Protein AF-A0A6G2VN16-F1 (afdb_monomer_lite)

Structure (mmCIF, N/CA/C/O backbone):
data_AF-A0A6G2VN16-F1
#
_entry.id   AF-A0A6G2VN16-F1
#
loop_
_atom_site.group_PDB
_atom_site.id
_atom_site.type_symbol
_atom_site.label_atom_id
_atom_site.label_alt_id
_atom_site.label_comp_id
_atom_site.label_asym_id
_atom_site.label_entity_id
_atom_si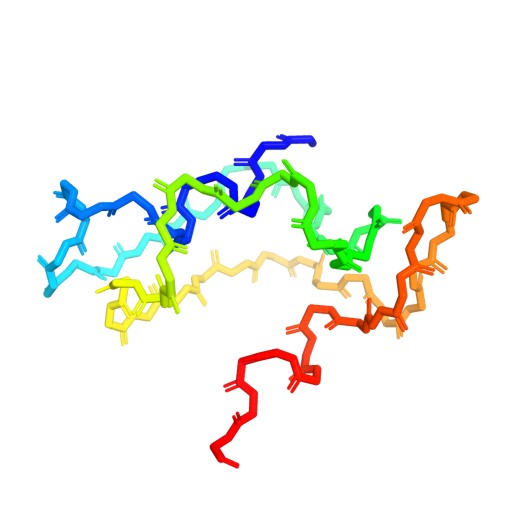te.label_seq_id
_atom_site.pdbx_PDB_ins_code
_atom_site.Cartn_x
_atom_site.Cartn_y
_atom_site.Cartn_z
_atom_site.occupancy
_atom_site.B_iso_or_equiv
_atom_site.auth_seq_id
_atom_site.auth_comp_id
_atom_site.auth_asym_id
_atom_site.auth_atom_id
_atom_site.pdbx_PDB_model_num
ATOM 1 N N . THR A 1 1 ? 9.048 6.919 -1.489 1.00 64.62 1 THR A N 1
ATOM 2 C CA . THR A 1 1 ? 9.537 6.570 -0.139 1.00 64.62 1 THR A CA 1
ATOM 3 C C . THR A 1 1 ? 8.403 6.813 0.846 1.00 64.62 1 THR A C 1
ATOM 5 O O . THR A 1 1 ? 7.569 7.659 0.544 1.00 64.62 1 THR A O 1
ATOM 8 N N . GLY A 1 2 ? 8.306 6.039 1.931 1.00 83.62 2 GLY A N 1
ATOM 9 C CA . GLY A 1 2 ? 7.298 6.225 2.994 1.00 83.62 2 GLY A CA 1
ATOM 10 C C . GLY A 1 2 ? 5.902 5.625 2.768 1.00 83.62 2 GLY A C 1
ATOM 11 O O . GLY A 1 2 ? 4.989 5.861 3.555 1.00 83.62 2 GLY A O 1
ATOM 12 N N . TYR A 1 3 ? 5.701 4.828 1.710 1.00 89.31 3 TYR A N 1
ATOM 13 C CA . TYR A 1 3 ? 4.430 4.105 1.552 1.00 89.31 3 TYR A CA 1
ATOM 14 C C . TYR A 1 3 ? 4.276 2.986 2.588 1.00 89.31 3 TYR A C 1
ATOM 16 O O . TYR A 1 3 ? 3.157 2.714 2.997 1.00 89.31 3 TYR A O 1
ATOM 24 N N . GLN A 1 4 ? 5.378 2.361 3.013 1.00 90.81 4 GLN A N 1
ATOM 25 C CA . GLN A 1 4 ? 5.372 1.299 4.017 1.00 90.81 4 GLN A CA 1
ATOM 26 C C . GLN A 1 4 ? 4.869 1.839 5.361 1.00 90.81 4 GLN A C 1
ATOM 28 O O . GLN A 1 4 ? 3.830 1.392 5.837 1.00 90.81 4 GLN A O 1
ATOM 33 N N . GLU A 1 5 ? 5.499 2.908 5.858 1.00 90.94 5 GLU A N 1
ATOM 34 C CA . GLU A 1 5 ? 5.067 3.657 7.046 1.00 90.94 5 GLU A CA 1
ATOM 35 C C . GLU A 1 5 ? 3.568 3.999 6.970 1.00 90.94 5 GLU A C 1
ATOM 37 O O . GLU A 1 5 ? 2.809 3.654 7.871 1.00 90.94 5 GLU A O 1
ATOM 42 N N . THR A 1 6 ? 3.106 4.550 5.836 1.00 91.38 6 THR A N 1
ATOM 43 C CA . THR A 1 6 ? 1.684 4.887 5.607 1.00 91.38 6 THR A CA 1
ATOM 44 C C . THR A 1 6 ? 0.756 3.670 5.709 1.00 91.38 6 THR A C 1
ATOM 46 O O . THR A 1 6 ? -0.330 3.763 6.274 1.00 91.38 6 THR A O 1
ATOM 49 N N . LEU A 1 7 ? 1.151 2.525 5.146 1.00 91.12 7 LEU A N 1
ATOM 50 C CA . LEU A 1 7 ? 0.352 1.296 5.167 1.00 91.12 7 LEU A CA 1
ATOM 51 C C . LEU A 1 7 ? 0.277 0.686 6.572 1.00 91.12 7 LEU A C 1
ATOM 53 O O . LEU A 1 7 ? -0.735 0.075 6.921 1.00 91.12 7 LEU A O 1
ATOM 57 N N . THR A 1 8 ? 1.329 0.870 7.367 1.00 91.94 8 THR A N 1
ATOM 58 C CA . THR A 1 8 ? 1.457 0.344 8.733 1.00 91.94 8 THR A CA 1
ATOM 59 C C . THR A 1 8 ? 1.056 1.329 9.832 1.00 91.94 8 THR A C 1
ATOM 61 O O . THR A 1 8 ? 1.085 0.953 11.001 1.00 91.94 8 THR A O 1
ATOM 64 N N . ASP A 1 9 ? 0.648 2.555 9.506 1.00 92.25 9 ASP A N 1
ATOM 65 C CA . ASP A 1 9 ? 0.215 3.546 10.495 1.00 92.25 9 ASP A CA 1
ATOM 66 C C . ASP A 1 9 ? -1.234 3.259 10.963 1.00 92.25 9 ASP A C 1
ATOM 68 O O . ASP A 1 9 ? -2.170 3.291 10.150 1.00 92.25 9 ASP A O 1
ATOM 72 N N . PRO A 1 10 ? -1.461 3.008 12.274 1.00 91.88 10 PRO A N 1
ATOM 73 C CA . PRO A 1 10 ? -2.792 2.773 12.841 1.00 91.88 10 PRO A CA 1
ATOM 74 C C . PRO A 1 10 ? -3.808 3.889 12.575 1.00 91.88 10 PRO A C 1
ATOM 76 O O . PRO A 1 10 ? -5.016 3.649 12.616 1.00 91.88 10 PRO A O 1
ATOM 79 N N . SER A 1 11 ? -3.345 5.105 12.286 1.00 92.31 11 SER A N 1
ATOM 80 C CA . SER A 1 11 ? -4.187 6.264 11.975 1.00 92.31 11 SER A CA 1
ATOM 81 C C . SER A 1 11 ? -5.030 6.072 10.710 1.00 92.31 11 SER A C 1
ATOM 83 O O . SER A 1 11 ? -6.053 6.743 10.556 1.00 92.31 11 SER A O 1
ATOM 85 N N . TYR A 1 12 ? -4.645 5.141 9.829 1.00 91.88 12 TYR A N 1
ATOM 86 C CA . TYR A 1 12 ? -5.384 4.794 8.612 1.00 91.88 12 TYR A CA 1
ATOM 87 C C . TYR A 1 12 ? -6.279 3.551 8.755 1.00 91.88 12 TYR A C 1
ATOM 89 O O . TYR A 1 12 ? -6.764 3.034 7.743 1.00 91.88 12 TYR A O 1
ATOM 97 N N . ASP A 1 13 ? -6.545 3.076 9.980 1.00 93.12 13 ASP A N 1
ATOM 98 C CA . ASP A 1 13 ? -7.488 1.972 10.204 1.00 93.12 13 ASP A CA 1
ATOM 99 C C . ASP A 1 13 ? -8.829 2.253 9.512 1.00 93.12 13 ASP A C 1
ATOM 101 O O . ASP A 1 13 ? -9.412 3.335 9.634 1.00 93.12 13 ASP A O 1
ATOM 105 N N . ARG A 1 14 ? -9.318 1.263 8.758 1.00 91.50 14 ARG A N 1
ATOM 106 C CA . ARG A 1 14 ? -10.570 1.336 7.980 1.00 91.50 14 ARG A CA 1
ATOM 107 C C . ARG A 1 14 ? -10.601 2.376 6.856 1.00 91.50 14 ARG A C 1
ATOM 109 O O . ARG A 1 14 ? -11.676 2.667 6.330 1.00 91.50 14 ARG A O 1
ATOM 116 N N . GLN A 1 15 ? -9.453 2.913 6.451 1.00 95.12 15 GLN A N 1
ATOM 117 C CA . GLN A 1 15 ? -9.364 3.878 5.355 1.00 95.12 15 GLN A CA 1
ATOM 118 C C . GLN A 1 15 ? -8.843 3.234 4.071 1.00 95.12 15 GLN A C 1
ATOM 120 O O . GLN A 1 15 ? -8.071 2.275 4.093 1.00 95.12 15 GLN A O 1
ATOM 125 N N . ILE A 1 16 ? -9.268 3.792 2.937 1.00 95.06 16 ILE A N 1
ATOM 126 C CA . ILE A 1 16 ? -8.658 3.520 1.636 1.00 95.06 16 ILE A CA 1
ATOM 127 C C . ILE A 1 16 ? -7.706 4.673 1.344 1.00 95.06 16 ILE A C 1
ATOM 129 O O . ILE A 1 16 ? -8.138 5.821 1.231 1.00 95.06 16 ILE A O 1
ATOM 133 N N . VAL A 1 17 ? -6.420 4.366 1.207 1.00 94.06 17 VAL A N 1
ATOM 134 C CA . VAL A 1 17 ? -5.393 5.368 0.922 1.00 94.06 17 VAL A CA 1
ATOM 135 C C . VAL A 1 17 ? -5.119 5.399 -0.579 1.00 94.06 17 VAL A C 1
ATOM 137 O O . VAL A 1 17 ? -4.912 4.363 -1.212 1.00 94.06 17 VAL A O 1
ATOM 140 N N . VAL A 1 18 ? -5.112 6.599 -1.160 1.00 94.75 18 VAL A N 1
ATOM 141 C CA . VAL A 1 18 ? -4.801 6.818 -2.578 1.00 94.75 18 VAL A CA 1
ATOM 142 C C . VAL A 1 18 ? -3.437 7.483 -2.683 1.00 94.75 18 VAL A C 1
ATOM 144 O O . VAL A 1 18 ? -3.255 8.621 -2.248 1.00 94.75 18 VAL A O 1
ATOM 147 N N . ALA A 1 19 ? -2.472 6.780 -3.270 1.00 92.75 19 ALA A N 1
ATOM 148 C CA . ALA A 1 19 ? -1.143 7.323 -3.484 1.00 92.75 19 ALA A CA 1
ATOM 149 C C . ALA A 1 19 ? -1.165 8.386 -4.590 1.00 92.75 19 ALA A C 1
ATOM 151 O O . ALA A 1 19 ? -1.621 8.141 -5.707 1.00 92.75 19 ALA A O 1
ATOM 152 N N . THR A 1 20 ? -0.629 9.570 -4.294 1.00 90.75 20 THR A N 1
ATOM 153 C CA . THR A 1 20 ? -0.435 10.630 -5.296 1.00 90.75 20 THR A CA 1
ATOM 154 C C . THR A 1 20 ? 0.867 10.457 -6.073 1.00 90.75 20 THR A C 1
ATOM 156 O O . THR A 1 20 ? 0.961 10.880 -7.226 1.00 90.75 20 THR A O 1
ATOM 159 N N . ALA A 1 21 ? 1.870 9.813 -5.467 1.00 87.94 21 ALA A N 1
ATOM 160 C CA . ALA A 1 21 ? 3.101 9.463 -6.155 1.00 87.94 21 ALA A CA 1
ATOM 161 C C . ALA A 1 21 ? 2.825 8.353 -7.190 1.00 87.94 21 ALA A C 1
ATOM 163 O O . ALA A 1 21 ? 2.176 7.358 -6.863 1.00 87.94 21 ALA A O 1
ATOM 164 N N . PRO A 1 22 ? 3.296 8.511 -8.442 1.00 83.25 22 PRO A N 1
ATOM 165 C CA . PRO A 1 22 ? 2.894 7.633 -9.536 1.00 83.25 22 PRO A CA 1
ATOM 166 C C . PRO A 1 22 ? 3.460 6.221 -9.395 1.00 83.25 22 PRO A C 1
ATOM 168 O O . PRO A 1 22 ? 2.747 5.271 -9.698 1.00 83.25 22 PRO A O 1
ATOM 171 N N . GLN A 1 23 ? 4.704 6.099 -8.924 1.00 87.56 23 GLN A N 1
ATOM 172 C CA . GLN A 1 23 ? 5.409 4.830 -8.782 1.00 87.56 23 GLN A CA 1
ATOM 173 C C . GLN A 1 23 ? 5.531 4.456 -7.304 1.00 87.56 23 GLN A C 1
ATOM 175 O O . GLN A 1 23 ? 6.184 5.165 -6.533 1.00 87.56 23 GLN A O 1
ATOM 180 N N . ILE A 1 24 ? 4.925 3.334 -6.922 1.00 93.62 24 ILE A N 1
ATOM 181 C CA . ILE A 1 24 ? 4.896 2.830 -5.542 1.00 93.62 24 ILE A CA 1
ATOM 182 C C . ILE A 1 24 ? 5.425 1.393 -5.504 1.00 93.62 24 ILE A C 1
ATOM 184 O O . ILE A 1 24 ? 5.258 0.659 -6.468 1.00 93.62 24 ILE A O 1
ATOM 188 N N . GLY A 1 25 ? 6.097 0.986 -4.422 1.00 90.62 25 GLY A N 1
ATOM 189 C CA . GLY A 1 25 ? 6.680 -0.360 -4.297 1.00 90.62 25 GLY A CA 1
ATOM 190 C C . GLY A 1 25 ? 8.116 -0.489 -4.819 1.00 90.62 25 GLY A C 1
ATOM 191 O O . GLY A 1 25 ? 8.738 -1.537 -4.677 1.00 90.62 25 GLY A O 1
ATOM 192 N N . ASN A 1 26 ? 8.686 0.571 -5.403 1.00 91.56 26 ASN A N 1
ATOM 193 C CA . ASN A 1 26 ? 10.027 0.540 -6.000 1.00 91.56 26 ASN A CA 1
ATOM 194 C C . ASN A 1 26 ? 11.149 0.261 -4.985 1.00 91.56 26 ASN A C 1
ATOM 196 O O . ASN A 1 26 ? 12.207 -0.242 -5.366 1.00 91.56 26 ASN A O 1
ATOM 200 N N . THR A 1 27 ? 10.921 0.551 -3.703 1.00 90.81 27 THR A N 1
ATOM 201 C CA . THR A 1 27 ? 11.858 0.250 -2.615 1.00 90.81 27 THR A CA 1
ATOM 202 C C . THR A 1 27 ? 11.639 -1.117 -1.967 1.00 90.81 27 THR A C 1
ATOM 204 O O . THR A 1 27 ? 12.420 -1.485 -1.096 1.00 90.81 27 THR A O 1
ATOM 207 N N . GLY A 1 28 ? 10.627 -1.877 -2.397 1.00 91.25 28 GLY A N 1
ATOM 208 C CA . GLY A 1 28 ? 10.228 -3.136 -1.764 1.00 91.25 28 GLY A CA 1
ATOM 209 C C . GLY A 1 28 ? 9.721 -2.952 -0.336 1.00 91.25 28 GLY A C 1
ATOM 210 O O . GLY A 1 28 ? 9.420 -1.838 0.089 1.00 91.25 28 GLY A O 1
ATOM 211 N N . TRP A 1 29 ? 9.618 -4.051 0.391 1.00 92.00 29 TRP A N 1
ATOM 212 C CA . TRP A 1 29 ? 9.284 -4.067 1.809 1.00 92.00 29 TRP A CA 1
ATOM 213 C C . TRP A 1 29 ? 10.491 -4.544 2.611 1.00 92.00 29 TRP A C 1
ATOM 215 O O . TRP A 1 29 ? 11.208 -5.457 2.180 1.00 92.00 29 TRP A O 1
ATOM 225 N N . ASN A 1 30 ? 10.726 -3.938 3.766 1.00 90.25 30 ASN A N 1
ATOM 226 C CA . ASN A 1 30 ? 11.747 -4.367 4.722 1.00 90.25 30 ASN A CA 1
ATOM 227 C C . ASN A 1 30 ? 11.155 -4.431 6.137 1.00 90.25 30 ASN A C 1
ATOM 229 O O . ASN A 1 30 ? 10.028 -4.016 6.332 1.00 90.25 30 ASN A O 1
ATOM 233 N N . ASP A 1 31 ? 11.879 -4.963 7.117 1.00 86.25 31 ASP A N 1
ATOM 234 C CA . ASP A 1 31 ? 11.322 -5.160 8.472 1.00 86.25 31 ASP A CA 1
ATOM 235 C C . ASP A 1 31 ? 11.651 -3.990 9.421 1.00 86.25 31 ASP A C 1
ATOM 237 O O . ASP A 1 31 ? 11.381 -4.063 10.616 1.00 86.25 31 ASP A O 1
ATOM 241 N N . GLU A 1 32 ? 12.329 -2.956 8.917 1.00 83.69 32 GLU A N 1
ATOM 242 C CA . GLU A 1 32 ? 12.848 -1.830 9.704 1.00 83.69 32 GLU A CA 1
ATOM 243 C C . GLU A 1 32 ? 11.986 -0.570 9.557 1.00 83.69 32 GLU A C 1
ATOM 245 O O . GLU A 1 32 ? 11.986 0.261 10.459 1.00 83.69 32 GLU A O 1
ATOM 250 N N . ASP A 1 33 ? 11.266 -0.432 8.440 1.00 81.69 33 ASP A N 1
ATOM 251 C CA . ASP A 1 33 ? 10.462 0.747 8.096 1.00 81.69 33 ASP A CA 1
ATOM 252 C C . ASP A 1 33 ? 8.951 0.548 8.414 1.00 81.69 33 ASP A C 1
ATOM 254 O O . ASP A 1 33 ? 8.103 1.274 7.892 1.00 81.69 33 ASP A O 1
ATOM 258 N N . ASP A 1 34 ? 8.604 -0.447 9.246 1.00 83.06 34 ASP A N 1
ATOM 259 C CA . ASP A 1 34 ? 7.240 -0.686 9.746 1.00 83.06 34 ASP A CA 1
ATOM 260 C C . ASP A 1 34 ? 6.939 0.214 10.964 1.00 83.06 34 ASP A C 1
ATOM 262 O O . ASP A 1 34 ? 7.581 0.096 12.007 1.00 83.06 34 ASP A O 1
ATOM 266 N N . GLU A 1 35 ? 5.906 1.061 10.880 1.00 82.50 35 GLU A N 1
ATOM 267 C CA . GLU A 1 35 ? 5.409 1.874 12.014 1.00 82.50 35 GLU A CA 1
ATOM 268 C C . GLU A 1 35 ? 4.593 1.040 13.016 1.00 82.50 35 GLU A C 1
ATOM 270 O O . GLU A 1 35 ? 4.355 1.433 14.161 1.00 82.50 35 GLU A O 1
ATOM 275 N N . SER A 1 36 ? 4.140 -0.145 12.602 1.00 83.81 36 SER A N 1
ATOM 276 C CA . SER A 1 36 ? 3.473 -1.092 13.487 1.00 83.81 36 SER A CA 1
ATOM 277 C C . SER A 1 36 ? 3.536 -2.524 12.962 1.00 83.81 36 SER A C 1
ATOM 279 O O . SER A 1 36 ? 3.921 -2.785 11.830 1.00 83.81 36 SER A O 1
ATOM 281 N N . ALA A 1 37 ? 3.091 -3.473 13.787 1.00 83.25 37 ALA A N 1
ATOM 282 C CA . ALA A 1 37 ? 3.183 -4.903 13.501 1.00 83.25 37 ALA A CA 1
ATOM 283 C C . ALA A 1 37 ? 2.288 -5.413 12.350 1.00 83.25 37 ALA A C 1
ATOM 285 O O . ALA A 1 37 ? 2.286 -6.616 12.089 1.00 83.25 37 ALA A O 1
ATOM 286 N N . ARG A 1 38 ? 1.464 -4.561 11.721 1.00 88.31 38 ARG A N 1
ATOM 287 C CA . ARG A 1 38 ? 0.582 -4.964 10.616 1.00 88.31 38 ARG A CA 1
ATOM 288 C C . ARG A 1 38 ? 0.204 -3.797 9.710 1.00 88.31 38 ARG A C 1
ATOM 290 O O . ARG A 1 38 ? 0.272 -2.638 10.106 1.00 88.31 38 ARG A O 1
ATOM 297 N N . ILE A 1 39 ? -0.326 -4.129 8.538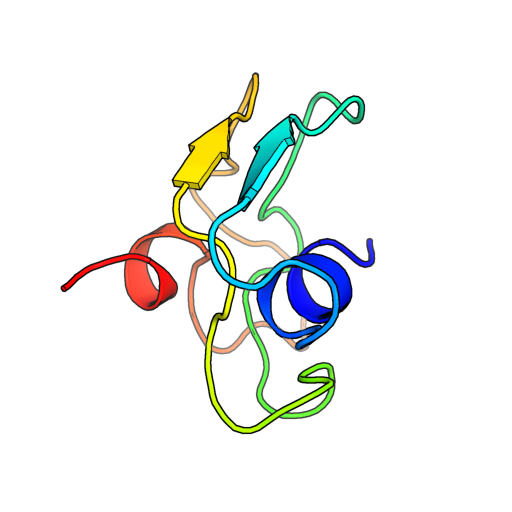 1.00 91.81 39 ILE A N 1
ATOM 298 C CA . ILE A 1 39 ? -1.003 -3.178 7.653 1.00 91.81 39 ILE A CA 1
ATOM 299 C C . ILE A 1 39 ? -2.380 -2.820 8.239 1.00 91.81 39 ILE A C 1
ATOM 301 O O . ILE A 1 39 ? -3.152 -3.705 8.620 1.00 91.81 39 ILE A O 1
ATOM 305 N N . TRP A 1 40 ? -2.688 -1.522 8.320 1.00 93.81 40 TRP A N 1
ATOM 306 C CA . TRP A 1 40 ? -3.949 -1.002 8.878 1.00 93.81 40 TRP A CA 1
ATOM 307 C C . TRP A 1 40 ? -4.940 -0.513 7.829 1.00 93.81 40 TRP A C 1
ATOM 309 O O . TRP A 1 40 ? -6.148 -0.514 8.081 1.00 93.81 40 TRP A O 1
ATOM 319 N N . VAL A 1 41 ? -4.459 -0.104 6.654 1.00 93.19 41 VAL A N 1
ATOM 320 C CA . VAL A 1 41 ? -5.347 0.359 5.585 1.00 93.19 41 VAL A CA 1
ATOM 321 C C . VAL A 1 41 ? -6.302 -0.758 5.160 1.00 93.19 41 VAL A C 1
ATOM 323 O O . VAL A 1 41 ? -5.940 -1.929 5.095 1.00 93.19 41 VAL A O 1
ATOM 326 N N . SER A 1 42 ? -7.537 -0.399 4.821 1.00 93.56 42 SER A N 1
ATOM 327 C CA . SER A 1 42 ? -8.498 -1.338 4.222 1.00 93.56 42 SER A CA 1
ATOM 328 C C . SER A 1 42 ? -8.349 -1.475 2.713 1.00 93.56 42 SER A C 1
ATOM 330 O O . SER A 1 42 ? -8.934 -2.370 2.110 1.00 93.56 42 SER A O 1
ATOM 332 N N . GLY A 1 43 ? -7.586 -0.583 2.091 1.00 91.81 43 GLY A N 1
ATOM 333 C CA . GLY A 1 43 ? -7.269 -0.657 0.678 1.00 91.81 43 GLY A CA 1
ATOM 334 C C . GLY A 1 43 ? -6.226 0.375 0.294 1.00 91.81 43 GLY A C 1
ATOM 335 O O . GLY A 1 43 ? -6.103 1.425 0.930 1.00 91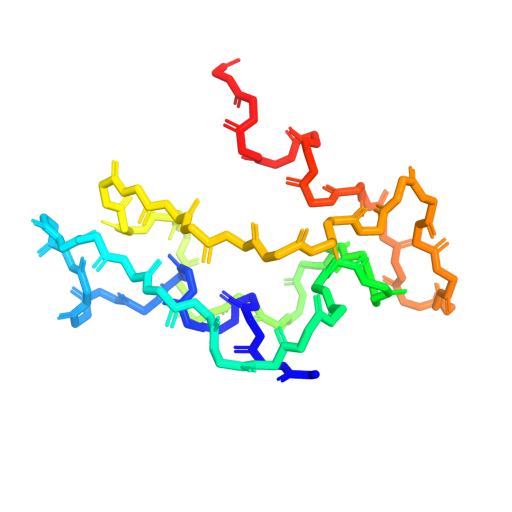.81 43 GLY A O 1
ATOM 336 N N . TYR A 1 44 ? -5.493 0.078 -0.773 1.00 93.81 44 TYR A N 1
ATOM 337 C CA . TYR A 1 44 ? -4.457 0.958 -1.285 1.00 93.81 44 TYR A CA 1
ATOM 338 C C . TYR A 1 44 ? -4.572 1.100 -2.799 1.00 93.81 44 TYR A C 1
ATOM 340 O O . TYR A 1 44 ? -4.568 0.111 -3.529 1.00 93.81 44 TYR A O 1
ATOM 348 N N . VAL A 1 45 ? -4.720 2.340 -3.270 1.00 93.75 45 VAL A N 1
ATOM 349 C CA . VAL A 1 45 ? -4.895 2.659 -4.691 1.00 93.75 45 VAL A CA 1
ATOM 350 C C . VAL A 1 45 ? -3.628 3.315 -5.210 1.00 93.75 45 VAL A C 1
ATOM 352 O O . VAL A 1 45 ? -3.226 4.382 -4.743 1.00 93.75 45 VAL A O 1
ATOM 355 N N . VAL A 1 46 ? -3.024 2.683 -6.211 1.00 92.69 46 VAL A N 1
ATOM 356 C CA . VAL A 1 46 ? -1.766 3.109 -6.825 1.00 92.69 46 VAL A CA 1
ATOM 357 C C . VAL A 1 46 ? -1.910 3.176 -8.338 1.00 92.69 46 VAL A C 1
ATOM 359 O O . VAL A 1 46 ? -2.662 2.410 -8.940 1.00 92.69 46 VAL A O 1
ATOM 362 N N . ARG A 1 47 ? -1.191 4.113 -8.961 1.00 92.25 47 ARG A N 1
ATOM 363 C CA . ARG A 1 47 ? -1.208 4.278 -10.419 1.00 92.25 47 ARG A CA 1
ATOM 364 C C . ARG A 1 47 ? -0.318 3.258 -11.127 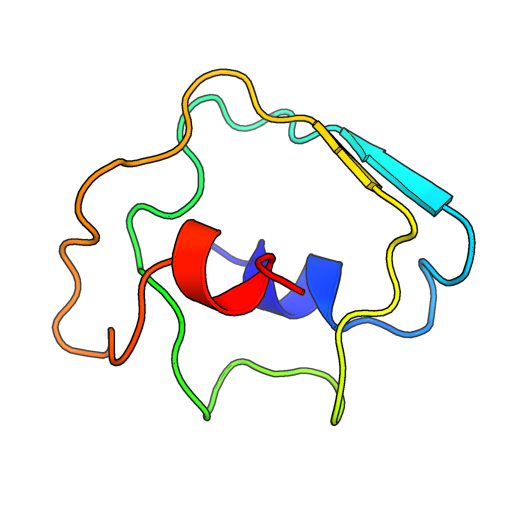1.00 92.25 47 ARG A C 1
ATOM 366 O O . ARG A 1 47 ? -0.751 2.681 -12.118 1.00 92.25 47 ARG A O 1
ATOM 373 N N . ASP A 1 48 ? 0.913 3.090 -10.651 1.00 91.31 48 ASP A N 1
ATOM 374 C CA . ASP A 1 48 ? 1.910 2.176 -11.213 1.00 91.31 48 ASP A CA 1
ATOM 375 C C . ASP A 1 48 ? 2.637 1.436 -10.072 1.00 91.31 48 ASP A C 1
ATOM 377 O O . ASP A 1 48 ? 3.596 1.967 -9.496 1.00 91.31 48 ASP A O 1
ATOM 381 N N . PRO A 1 49 ? 2.158 0.242 -9.672 1.00 90.00 49 PRO A N 1
ATOM 382 C CA . PR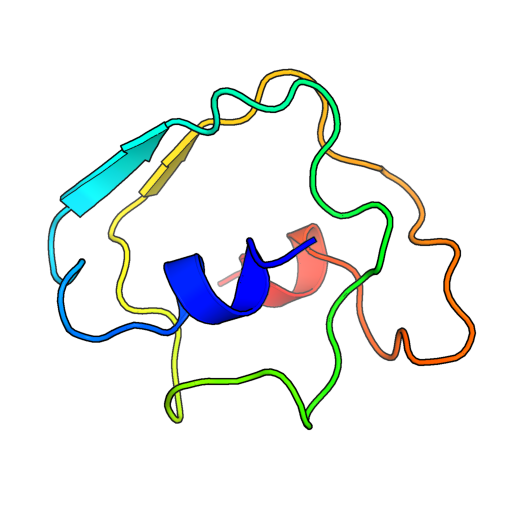O A 1 49 ? 2.877 -0.594 -8.723 1.00 90.00 49 PRO A CA 1
ATOM 383 C C . PRO A 1 49 ? 4.145 -1.151 -9.379 1.00 90.00 49 PRO A C 1
ATOM 385 O O . PRO A 1 49 ? 4.119 -1.733 -10.467 1.00 90.00 49 PRO A O 1
ATOM 388 N N . ALA A 1 50 ? 5.280 -0.982 -8.709 1.00 90.56 50 ALA A N 1
ATOM 389 C CA . ALA A 1 50 ? 6.550 -1.513 -9.165 1.00 90.56 50 ALA A CA 1
ATOM 390 C C . ALA A 1 50 ? 6.536 -3.043 -9.074 1.00 90.56 50 ALA A C 1
ATOM 392 O O . ALA A 1 50 ? 6.540 -3.613 -7.988 1.00 90.56 50 ALA A O 1
ATOM 393 N N . ARG A 1 51 ? 6.589 -3.701 -10.235 1.00 86.25 51 ARG A N 1
ATOM 394 C CA . ARG A 1 51 ? 6.595 -5.172 -10.341 1.00 86.25 51 ARG A CA 1
ATOM 395 C C . ARG A 1 51 ? 7.820 -5.826 -9.707 1.00 86.25 51 ARG A C 1
ATOM 397 O O . ARG A 1 51 ? 7.761 -6.974 -9.293 1.00 86.25 51 ARG A O 1
ATOM 404 N N . ILE A 1 52 ? 8.952 -5.127 -9.728 1.00 89.69 52 ILE A N 1
ATOM 405 C CA . ILE A 1 52 ? 10.220 -5.607 -9.182 1.00 89.69 52 ILE A CA 1
ATOM 406 C C . ILE A 1 52 ? 10.795 -4.477 -8.327 1.00 89.69 52 ILE A C 1
ATOM 408 O O . ILE A 1 52 ? 11.085 -3.404 -8.872 1.00 89.69 52 ILE A O 1
ATOM 412 N N . PRO A 1 53 ? 10.959 -4.678 -7.009 1.00 90.88 53 PRO A N 1
ATOM 413 C CA . PRO A 1 53 ? 11.626 -3.702 -6.166 1.00 90.88 53 PRO A CA 1
ATOM 414 C C . PRO A 1 53 ? 13.127 -3.679 -6.470 1.00 90.88 53 PRO A C 1
ATOM 416 O O . PRO A 1 53 ? 13.744 -4.711 -6.727 1.00 90.88 53 PRO A O 1
ATOM 419 N N . SER A 1 54 ? 13.732 -2.495 -6.422 1.00 89.00 54 SER A N 1
ATOM 420 C CA . SER A 1 54 ? 15.164 -2.304 -6.668 1.00 89.00 54 SER A CA 1
ATOM 421 C C . SER A 1 54 ? 15.764 -1.441 -5.565 1.00 89.00 54 SER A C 1
ATOM 423 O O . SER A 1 54 ? 16.042 -0.255 -5.748 1.00 89.00 54 SER A O 1
ATOM 425 N N . ASN A 1 55 ? 15.961 -2.050 -4.399 1.00 88.50 55 ASN A N 1
ATOM 426 C CA . ASN A 1 55 ? 16.610 -1.428 -3.254 1.00 88.50 55 ASN A CA 1
ATOM 427 C C . ASN A 1 55 ? 17.396 -2.489 -2.479 1.00 88.50 55 ASN A C 1
ATOM 429 O O . ASN A 1 55 ? 16.918 -3.603 -2.295 1.00 88.50 55 ASN A O 1
ATOM 433 N N . TRP A 1 56 ? 18.594 -2.141 -2.014 1.00 88.31 56 TRP A N 1
ATOM 434 C CA . TRP A 1 56 ? 19.462 -3.045 -1.257 1.00 88.31 56 TRP A CA 1
ATOM 435 C C . TRP A 1 56 ? 18.866 -3.482 0.094 1.00 88.31 56 TRP A C 1
ATOM 437 O O . TRP A 1 56 ? 19.273 -4.513 0.620 1.00 88.31 56 TRP A O 1
ATOM 447 N N . ARG A 1 57 ? 17.901 -2.727 0.640 1.00 87.88 57 ARG A N 1
ATOM 448 C CA . ARG A 1 57 ? 17.146 -3.071 1.859 1.00 87.88 57 ARG A CA 1
ATOM 449 C C . ARG A 1 57 ? 15.908 -3.932 1.586 1.00 87.88 57 ARG A C 1
ATOM 451 O O . ARG A 1 57 ? 15.318 -4.429 2.538 1.00 87.88 57 ARG A O 1
ATOM 458 N N . ALA A 1 58 ? 15.486 -4.098 0.329 1.00 89.69 58 ALA A N 1
ATOM 459 C CA . ALA A 1 58 ? 14.256 -4.819 0.005 1.00 89.69 58 ALA A CA 1
ATOM 460 C C . ALA A 1 58 ? 14.383 -6.311 0.346 1.00 89.69 58 ALA A C 1
ATOM 462 O O . ALA A 1 58 ? 15.279 -6.993 -0.153 1.00 89.69 58 ALA A O 1
ATOM 463 N N . LYS A 1 59 ? 13.457 -6.824 1.161 1.00 91.81 59 LYS A N 1
ATOM 464 C CA . LYS A 1 59 ? 13.333 -8.254 1.482 1.00 91.81 59 LYS A CA 1
ATOM 465 C C . LYS A 1 59 ? 12.174 -8.923 0.745 1.00 91.81 59 LYS A C 1
ATOM 467 O O . LYS A 1 59 ? 12.267 -10.104 0.429 1.00 91.81 59 LYS A O 1
ATOM 472 N N . ARG A 1 60 ? 11.094 -8.179 0.494 1.00 92.06 60 ARG A N 1
ATOM 473 C CA . ARG A 1 60 ? 9.844 -8.645 -0.136 1.00 92.06 60 ARG A CA 1
ATOM 474 C C . ARG A 1 60 ? 9.330 -7.602 -1.135 1.00 92.06 60 ARG A C 1
ATOM 476 O O . ARG A 1 60 ? 9.774 -6.448 -1.099 1.00 92.06 60 ARG A O 1
ATOM 483 N N . SER A 1 61 ? 8.439 -7.988 -2.048 1.00 92.38 61 SER A N 1
ATOM 484 C CA . SER A 1 61 ? 7.732 -7.016 -2.890 1.00 92.38 61 SER A CA 1
ATOM 485 C C . SER A 1 61 ? 6.521 -6.430 -2.156 1.00 92.38 61 SER A C 1
ATOM 487 O O . SER A 1 61 ? 6.063 -6.981 -1.160 1.00 92.38 61 SER A O 1
ATOM 489 N N . LEU A 1 62 ? 6.011 -5.293 -2.638 1.00 91.06 62 LEU A N 1
ATOM 490 C CA . LEU A 1 62 ? 4.783 -4.709 -2.091 1.00 91.06 62 LEU A CA 1
ATOM 491 C C . LEU A 1 62 ? 3.572 -5.629 -2.318 1.00 91.06 62 LEU A C 1
ATOM 493 O O . LEU A 1 62 ? 2.716 -5.732 -1.447 1.00 91.06 62 LEU A O 1
ATOM 497 N N . ASP A 1 63 ? 3.520 -6.301 -3.469 1.00 90.75 63 ASP A N 1
ATOM 498 C CA . ASP A 1 63 ? 2.435 -7.223 -3.807 1.00 90.75 63 ASP A CA 1
ATOM 499 C C . ASP A 1 63 ? 2.443 -8.457 -2.893 1.00 90.75 63 ASP A C 1
ATOM 501 O O . ASP A 1 63 ? 1.376 -8.897 -2.473 1.00 90.75 63 ASP A O 1
ATOM 505 N N . ASP A 1 64 ? 3.627 -8.975 -2.536 1.00 90.94 64 ASP A N 1
ATOM 506 C CA . ASP A 1 64 ? 3.753 -10.106 -1.602 1.00 90.94 64 ASP A CA 1
ATOM 507 C C . ASP A 1 64 ? 3.216 -9.759 -0.207 1.00 90.94 64 ASP A C 1
ATOM 509 O O . ASP A 1 64 ? 2.619 -10.609 0.443 1.00 90.94 64 ASP A O 1
ATOM 513 N N . GLU A 1 65 ? 3.412 -8.519 0.252 1.00 90.38 65 GLU A N 1
ATOM 514 C CA . GLU A 1 65 ? 2.963 -8.090 1.583 1.00 90.38 65 GLU A CA 1
ATOM 515 C C . GLU A 1 65 ? 1.457 -7.791 1.639 1.00 90.38 65 GLU A C 1
ATOM 517 O O . GLU A 1 65 ? 0.824 -7.933 2.682 1.00 90.38 65 GLU A O 1
ATOM 522 N N . LEU A 1 66 ? 0.872 -7.359 0.519 1.00 87.75 66 LEU A N 1
ATOM 523 C CA . LEU A 1 66 ? -0.567 -7.099 0.405 1.00 87.75 66 LEU A CA 1
ATOM 524 C C . LEU A 1 66 ? -1.377 -8.363 0.083 1.00 87.75 66 LEU A C 1
ATOM 526 O O . LEU A 1 66 ? -2.611 -8.324 0.130 1.00 87.75 66 LEU A O 1
ATOM 530 N N . ALA A 1 67 ? -0.710 -9.459 -0.283 1.00 83.56 67 ALA A N 1
ATOM 531 C CA . ALA A 1 67 ? -1.353 -10.738 -0.530 1.00 83.56 67 ALA A CA 1
ATOM 532 C C . ALA A 1 67 ? -1.950 -11.322 0.774 1.00 83.56 67 ALA A C 1
ATOM 534 O O . ALA A 1 67 ? -1.394 -11.112 1.852 1.00 83.56 67 ALA A O 1
ATOM 535 N N . PRO A 1 68 ? -3.098 -12.024 0.693 1.00 64.06 68 PRO A N 1
ATOM 536 C CA . PRO A 1 68 ? -3.783 -12.601 1.852 1.00 64.06 68 PRO A CA 1
ATOM 537 C C . PRO A 1 68 ? -3.063 -13.799 2.485 1.00 64.06 68 PRO A C 1
ATOM 539 O O . PRO A 1 68 ? -2.364 -14.542 1.758 1.00 64.06 68 PRO A O 1
#

Secondary structure (DSSP, 8-state):
--HHHHHH-GGGTTPEEE--SSEESTT-B-SSS-SSSS---SEEE-SEE-SS---TT--B-HHHHH--

Foldseek 3Di:
DCVQCVQQDLVQAAHEEEDPDAEPQQQADAPPSHPDPAGRHPHYHHNHYDPDHDHPRHPHTPVVRPDD

Radius of gyration: 11.03 Å; chains: 1; bound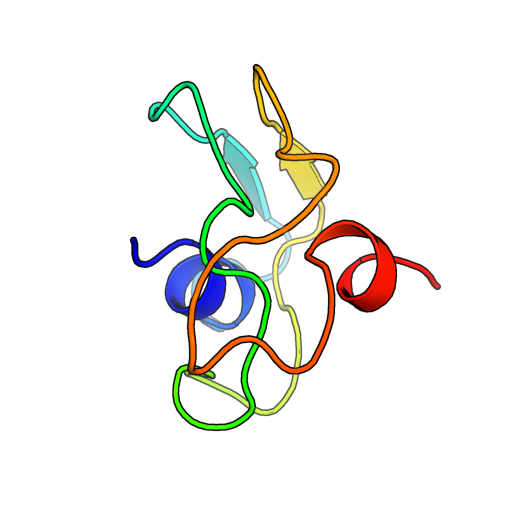ing box: 30×23×25 Å

pLDDT: mean 89.32, std 5.47, range [64.06, 95.12]

Sequence (68 aa):
TGYQETLTDPSYDRQIVVATAPQIGNTGWNDEDDESARIWVSGYVVRDPARIPSNWRAKRSLDDELAP